Protein AF-A0A8X6K3P1-F1 (afdb_monomer_lite)

Organism: Trichonephila clavata (NCBI:txid2740835)

Foldseek 3Di:
DDDDDDDQADLLRHGDPVPDDDDDDDPDDDDDDDDDDDDPPPCCPVRPRDPDPPVSPPDPPPPDDD

Sequence (66 aa):
GSALFWHNVKSNGLGDILTLHGACPVVTGSKWVTNVWFHERGQEFRLKCGLYPESALKLTHNFRNS

Structure (mmCIF, N/CA/C/O backbone):
data_AF-A0A8X6K3P1-F1
#
_entry.id   AF-A0A8X6K3P1-F1
#
loop_
_atom_site.group_PDB
_atom_site.id
_atom_site.type_symbol
_atom_site.label_atom_id
_atom_site.label_alt_id
_atom_site.label_comp_id
_atom_site.label_asym_id
_atom_site.label_entity_id
_atom_site.label_seq_id
_atom_site.pdbx_PDB_ins_code
_atom_site.Cartn_x
_atom_site.Cartn_y
_atom_site.Cartn_z
_atom_site.occupancy
_atom_site.B_iso_or_equiv
_atom_site.auth_seq_id
_atom_site.auth_comp_id
_atom_site.auth_asym_id
_atom_site.auth_atom_id
_atom_site.pdbx_PDB_model_num
ATOM 1 N N . GLY A 1 1 ? 7.329 1.272 16.839 1.00 87.56 1 GLY A N 1
ATOM 2 C CA . GLY A 1 1 ? 6.205 1.241 15.885 1.00 87.56 1 GLY A CA 1
ATOM 3 C C . GLY A 1 1 ? 6.472 0.179 14.842 1.00 87.56 1 GLY A C 1
ATOM 4 O O . GLY A 1 1 ? 7.618 -0.236 14.718 1.00 87.56 1 GLY A O 1
ATOM 5 N N . SER A 1 2 ? 5.444 -0.241 14.114 1.00 96.44 2 SER A N 1
ATOM 6 C CA . SER A 1 2 ? 5.562 -1.198 13.007 1.00 96.44 2 SER A CA 1
ATOM 7 C C . SER A 1 2 ? 5.273 -0.487 11.690 1.00 96.44 2 SER A C 1
ATOM 9 O O . SER A 1 2 ? 4.521 0.487 11.675 1.00 96.44 2 SER A O 1
ATOM 11 N N . ALA A 1 3 ? 5.851 -0.973 10.598 1.00 96.19 3 ALA A N 1
ATOM 12 C CA . ALA A 1 3 ? 5.620 -0.445 9.259 1.00 96.19 3 ALA A CA 1
ATOM 13 C C . ALA A 1 3 ? 5.281 -1.590 8.301 1.00 96.19 3 ALA A C 1
ATOM 15 O O . ALA A 1 3 ? 5.788 -2.700 8.452 1.00 96.19 3 ALA A O 1
ATOM 16 N N . LEU A 1 4 ? 4.434 -1.297 7.317 1.00 96.00 4 LEU A N 1
ATOM 17 C CA . LEU A 1 4 ? 4.136 -2.171 6.190 1.00 96.00 4 LEU A CA 1
ATOM 18 C C . LEU A 1 4 ? 4.528 -1.423 4.918 1.00 96.00 4 LEU A C 1
ATOM 20 O O . LEU A 1 4 ? 4.202 -0.247 4.768 1.00 96.00 4 LEU A O 1
ATOM 24 N N . PHE A 1 5 ? 5.234 -2.105 4.025 1.00 95.00 5 PHE A N 1
ATOM 25 C CA . PHE A 1 5 ? 5.675 -1.564 2.747 1.00 95.00 5 PHE A CA 1
ATOM 26 C C . PHE A 1 5 ? 5.338 -2.557 1.637 1.00 95.00 5 PHE A C 1
ATOM 28 O O . PHE A 1 5 ? 5.499 -3.763 1.817 1.00 95.00 5 PHE A O 1
ATOM 35 N N . TRP A 1 6 ? 4.866 -2.046 0.504 1.00 94.12 6 TRP A N 1
ATOM 36 C CA . TRP A 1 6 ? 4.525 -2.826 -0.683 1.00 94.12 6 TRP A CA 1
ATOM 37 C C . TRP A 1 6 ? 4.674 -1.963 -1.943 1.00 94.12 6 TRP A C 1
ATOM 39 O O . TRP A 1 6 ? 4.759 -0.736 -1.865 1.00 94.12 6 TRP A O 1
ATOM 49 N N . HIS A 1 7 ? 4.690 -2.607 -3.111 1.00 91.94 7 HIS A N 1
ATOM 50 C CA . HIS A 1 7 ? 4.713 -1.936 -4.410 1.00 91.94 7 HIS A CA 1
ATOM 51 C C . HIS A 1 7 ? 3.326 -1.981 -5.049 1.00 91.94 7 HIS A C 1
ATOM 53 O O . HIS A 1 7 ? 2.778 -3.061 -5.215 1.00 91.94 7 HIS A O 1
ATOM 59 N N . ASN A 1 8 ? 2.776 -0.826 -5.440 1.00 93.31 8 ASN A N 1
ATOM 60 C CA . ASN A 1 8 ? 1.505 -0.770 -6.183 1.00 93.31 8 ASN A CA 1
ATOM 61 C C . ASN A 1 8 ? 1.674 -1.012 -7.689 1.00 93.31 8 ASN A C 1
ATOM 63 O O . ASN A 1 8 ? 0.688 -1.139 -8.408 1.00 93.31 8 ASN A O 1
ATOM 67 N N . VAL A 1 9 ? 2.916 -1.007 -8.176 1.00 89.25 9 VAL A N 1
ATOM 68 C CA . VAL A 1 9 ? 3.262 -1.225 -9.581 1.00 89.25 9 VAL A CA 1
ATOM 69 C C . VAL A 1 9 ? 4.231 -2.390 -9.696 1.00 89.25 9 VAL A C 1
ATOM 71 O O . VAL A 1 9 ? 5.080 -2.614 -8.829 1.00 89.25 9 VAL A O 1
ATOM 74 N N . LYS A 1 10 ? 4.110 -3.124 -10.795 1.00 85.62 10 LYS A N 1
ATOM 75 C CA . LYS A 1 10 ? 5.042 -4.169 -11.211 1.00 85.62 10 LYS A CA 1
ATOM 76 C C . LYS A 1 10 ? 6.352 -3.539 -11.686 1.00 85.62 10 LYS A C 1
ATOM 78 O O . LYS A 1 10 ? 6.427 -2.343 -11.955 1.00 85.62 10 LYS A O 1
ATOM 83 N N . SER A 1 11 ? 7.391 -4.354 -11.873 1.00 83.75 11 SER A N 1
ATOM 84 C CA . SER A 1 11 ? 8.688 -3.870 -12.376 1.00 83.75 11 SER A CA 1
ATOM 85 C C . SER A 1 11 ? 8.619 -3.249 -13.779 1.00 83.75 11 SER A C 1
ATOM 87 O O . SER A 1 11 ? 9.516 -2.509 -14.164 1.00 83.75 11 SER A O 1
ATOM 89 N N . ASN A 1 12 ? 7.562 -3.520 -14.546 1.00 82.06 12 ASN A N 1
ATOM 90 C CA . ASN A 1 12 ? 7.303 -2.892 -15.842 1.00 82.06 12 ASN A CA 1
ATOM 91 C C . ASN A 1 12 ? 6.509 -1.567 -15.744 1.00 82.06 12 ASN A C 1
ATOM 93 O O . ASN A 1 12 ? 6.141 -1.019 -16.777 1.00 82.06 12 ASN A O 1
ATOM 97 N N . GLY A 1 13 ? 6.219 -1.073 -14.533 1.00 84.50 13 GLY A N 1
ATOM 98 C CA . GLY A 1 13 ? 5.474 0.169 -14.283 1.00 84.50 13 GLY A CA 1
ATOM 99 C C . GLY A 1 13 ? 3.949 0.030 -14.327 1.00 84.50 13 GLY A C 1
ATOM 100 O O . GLY A 1 13 ? 3.234 0.965 -13.983 1.00 84.50 13 GLY A O 1
ATOM 101 N N . LEU A 1 14 ? 3.411 -1.133 -14.708 1.00 87.31 14 LEU A N 1
ATOM 102 C CA . LEU A 1 14 ? 1.963 -1.345 -14.716 1.00 87.31 14 LEU A CA 1
ATOM 103 C C . LEU A 1 14 ? 1.434 -1.544 -13.294 1.00 87.31 14 LEU A C 1
ATOM 105 O O . LEU A 1 14 ? 2.046 -2.253 -12.494 1.00 87.31 14 LEU A O 1
ATOM 109 N N . GLY A 1 15 ? 0.267 -0.969 -13.000 1.00 89.50 15 GLY A N 1
ATOM 110 C CA . GLY A 1 15 ? -0.419 -1.161 -11.722 1.00 89.50 15 GLY A CA 1
ATOM 111 C C . GLY A 1 15 ? -0.685 -2.637 -11.412 1.00 89.50 15 GLY A C 1
ATOM 112 O O . GLY A 1 15 ? -1.029 -3.423 -12.301 1.00 89.50 15 GLY A O 1
ATOM 113 N N . ASP A 1 16 ? -0.527 -3.015 -10.147 1.00 90.88 16 ASP A N 1
ATOM 114 C CA . ASP A 1 16 ? -0.827 -4.354 -9.655 1.00 90.88 16 ASP A CA 1
ATOM 115 C C . ASP A 1 16 ? -2.190 -4.384 -8.951 1.00 90.88 16 ASP A C 1
ATOM 117 O O . ASP A 1 16 ? -2.384 -3.820 -7.876 1.00 90.88 16 ASP A O 1
ATOM 121 N N . ILE A 1 17 ? -3.162 -5.064 -9.560 1.00 93.75 17 ILE A N 1
ATOM 122 C CA . ILE A 1 17 ? -4.514 -5.195 -9.000 1.00 93.75 17 ILE A CA 1
ATOM 123 C C . ILE A 1 17 ? -4.534 -5.981 -7.684 1.00 93.75 17 ILE A C 1
ATOM 125 O O . ILE A 1 17 ? -5.461 -5.818 -6.891 1.00 93.75 17 ILE A O 1
ATOM 129 N N . LEU A 1 18 ? -3.521 -6.818 -7.435 1.00 94.00 18 LEU A N 1
ATOM 130 C CA . LEU A 1 18 ? -3.442 -7.642 -6.230 1.00 94.00 18 LEU A CA 1
ATOM 131 C C . LEU A 1 18 ? -3.048 -6.829 -4.992 1.00 94.00 18 LEU A C 1
ATOM 133 O O . LEU A 1 18 ? -3.193 -7.322 -3.876 1.00 94.00 18 LEU A O 1
ATOM 137 N N . THR A 1 19 ? -2.583 -5.587 -5.164 1.00 95.50 19 THR A N 1
ATOM 138 C CA . THR A 1 19 ? -2.224 -4.696 -4.049 1.00 95.50 19 THR A CA 1
ATOM 139 C C . THR A 1 19 ? -3.343 -3.738 -3.642 1.00 95.50 19 THR A C 1
ATOM 141 O O . THR A 1 19 ? -3.116 -2.813 -2.853 1.00 95.50 19 THR A O 1
ATOM 144 N N . LEU A 1 20 ? -4.560 -3.931 -4.162 1.00 96.19 20 LEU A N 1
ATOM 145 C CA . LEU A 1 20 ? -5.735 -3.219 -3.670 1.00 96.19 20 LEU A CA 1
ATOM 146 C C . LEU A 1 20 ? -5.927 -3.530 -2.178 1.00 96.19 20 LEU A C 1
ATOM 148 O O . LEU A 1 20 ? -6.034 -4.688 -1.781 1.00 96.19 20 LEU A O 1
ATOM 152 N N . HIS A 1 21 ? -5.970 -2.494 -1.345 1.00 96.31 21 HIS A N 1
ATOM 153 C CA . HIS A 1 21 ? -6.051 -2.642 0.105 1.00 96.31 21 HIS A CA 1
ATOM 154 C C . HIS A 1 21 ? -6.966 -1.584 0.722 1.00 96.31 21 HIS A C 1
ATOM 156 O O . HIS A 1 21 ? -7.293 -0.564 0.116 1.00 96.31 21 HIS A O 1
ATOM 162 N N . GLY A 1 22 ? -7.353 -1.837 1.967 1.00 95.75 22 GLY A N 1
ATOM 163 C CA . GLY A 1 22 ? -8.112 -0.920 2.803 1.00 95.75 22 GLY A CA 1
ATOM 164 C C . GLY A 1 22 ? -7.814 -1.173 4.275 1.00 95.75 22 GLY A C 1
ATOM 165 O O . GLY A 1 22 ? -6.937 -1.963 4.627 1.00 95.75 22 GLY A O 1
ATOM 166 N N . ALA A 1 23 ? -8.555 -0.505 5.151 1.00 96.25 23 ALA A N 1
ATOM 167 C CA . ALA A 1 23 ? -8.498 -0.750 6.583 1.00 96.25 23 ALA A CA 1
ATOM 168 C C . ALA A 1 23 ? -9.865 -1.223 7.079 1.00 96.25 23 ALA A C 1
ATOM 170 O O . ALA A 1 23 ? -10.885 -0.618 6.757 1.00 96.25 23 ALA A O 1
ATOM 171 N N . CYS A 1 24 ? -9.878 -2.281 7.890 1.00 97.62 24 CYS A N 1
ATOM 172 C CA . CYS A 1 24 ? -11.085 -2.690 8.600 1.00 97.62 24 CYS A CA 1
ATOM 173 C C . CYS A 1 24 ? -11.470 -1.649 9.671 1.00 97.62 24 CYS A C 1
ATOM 175 O O . CYS A 1 24 ? -10.578 -0.982 10.213 1.00 97.62 24 CYS A O 1
ATOM 177 N N . PRO A 1 25 ? -12.767 -1.537 10.018 1.00 97.88 25 PRO A N 1
ATOM 178 C CA . PRO A 1 25 ? -13.226 -0.690 11.114 1.00 97.88 25 PRO A CA 1
ATOM 179 C C . PRO A 1 25 ? -12.542 -1.020 12.446 1.00 97.88 25 PRO A C 1
ATOM 181 O O . PRO A 1 25 ? -12.253 -2.179 12.747 1.00 97.88 25 PRO A O 1
ATOM 184 N N . VAL A 1 26 ? -12.320 0.006 13.269 1.00 97.62 26 VAL A N 1
ATOM 185 C CA . VAL A 1 26 ? -11.839 -0.157 14.646 1.00 97.62 26 VAL A CA 1
ATOM 186 C C . VAL A 1 26 ? -13.044 -0.417 15.547 1.00 97.62 26 VAL A C 1
ATOM 188 O O . VAL A 1 26 ? -13.905 0.446 15.678 1.00 97.62 26 VAL A O 1
ATOM 191 N N . VAL A 1 27 ? -13.115 -1.604 16.158 1.00 98.25 27 VAL A N 1
ATOM 192 C CA . VAL A 1 27 ? -14.234 -1.987 17.045 1.00 98.25 27 VAL A CA 1
ATOM 193 C C . VAL A 1 27 ? -14.106 -1.346 18.434 1.00 98.25 27 VAL A C 1
ATOM 195 O O . VAL A 1 27 ? -15.110 -1.067 19.079 1.00 98.25 27 VAL A O 1
ATOM 198 N N . THR A 1 28 ? -12.879 -1.090 18.901 1.00 98.25 28 THR A N 1
ATOM 199 C CA . THR A 1 28 ? -12.609 -0.442 20.193 1.00 98.25 28 THR A CA 1
ATOM 200 C C . THR A 1 28 ? -11.320 0.382 20.149 1.00 98.25 28 THR A C 1
ATOM 202 O O . THR A 1 28 ? -10.339 -0.026 19.522 1.00 98.25 28 THR A O 1
ATOM 205 N N . GLY A 1 29 ? -11.313 1.537 20.819 1.00 97.62 29 GLY A N 1
ATOM 206 C CA . GLY A 1 29 ? -10.173 2.458 20.857 1.00 97.62 29 GLY A CA 1
ATOM 207 C C . GLY A 1 29 ? -9.973 3.263 19.565 1.00 97.62 29 GLY A C 1
ATOM 208 O O . GLY A 1 29 ? -10.924 3.528 18.832 1.00 97.62 29 GLY A O 1
ATOM 209 N N . SER A 1 30 ? -8.722 3.657 19.295 1.00 97.06 30 SER A N 1
ATOM 210 C CA . SER A 1 30 ? -8.347 4.514 18.158 1.00 97.06 30 SER A CA 1
ATOM 211 C C . SER A 1 30 ? -7.121 3.971 17.423 1.00 97.06 30 SER A C 1
ATOM 213 O O . SER A 1 30 ? -6.164 3.515 18.049 1.00 97.06 30 SER A O 1
ATOM 215 N N . LYS A 1 31 ? -7.118 4.072 16.088 1.00 96.31 31 LYS A N 1
ATOM 216 C CA . LYS A 1 31 ? -5.989 3.699 15.222 1.00 96.31 31 LYS A CA 1
ATOM 217 C C . LYS A 1 31 ? -5.443 4.939 14.515 1.00 96.31 31 LYS A C 1
ATOM 219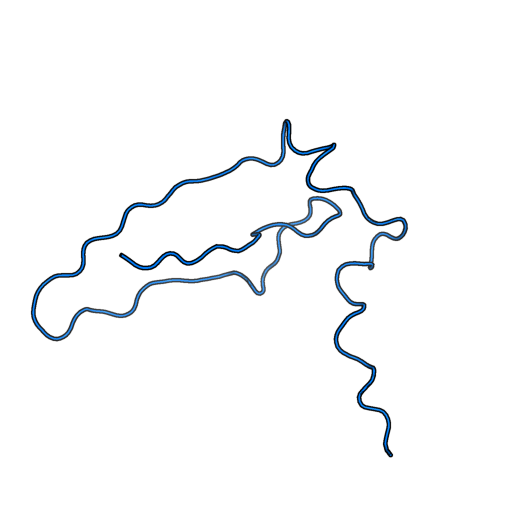 O O . LYS A 1 31 ? -6.184 5.616 13.812 1.00 96.31 31 LYS A O 1
ATOM 224 N N . TRP A 1 32 ? -4.142 5.184 14.652 1.00 96.94 32 TRP A N 1
ATOM 225 C CA . TRP A 1 32 ? -3.423 6.271 13.983 1.00 96.94 32 TRP A CA 1
ATOM 226 C C . TRP A 1 32 ? -2.404 5.687 13.004 1.00 96.94 32 TRP A C 1
ATOM 228 O O . TRP A 1 32 ? -1.663 4.770 13.360 1.00 96.94 32 TRP A O 1
ATOM 238 N N . VAL A 1 33 ? -2.390 6.184 11.765 1.00 96.94 33 VAL A N 1
ATOM 239 C CA . VAL A 1 33 ? -1.515 5.701 10.685 1.00 96.94 33 VAL A CA 1
ATOM 240 C C . VAL A 1 33 ? -1.004 6.892 9.883 1.00 96.94 33 VAL A C 1
ATOM 242 O O . VAL A 1 33 ? -1.754 7.833 9.638 1.00 96.94 33 VAL A O 1
ATOM 245 N N . THR A 1 34 ? 0.245 6.814 9.430 1.00 97.62 34 THR A N 1
ATOM 246 C CA . THR A 1 34 ? 0.827 7.762 8.476 1.00 97.62 34 THR A CA 1
ATOM 247 C C . THR A 1 34 ? 1.157 7.026 7.187 1.00 97.62 34 THR A C 1
ATOM 249 O O . THR A 1 34 ? 1.856 6.015 7.221 1.00 97.62 34 THR A O 1
ATOM 252 N N . ASN A 1 35 ? 0.686 7.552 6.057 1.00 96.75 35 ASN A N 1
ATOM 253 C CA . ASN A 1 35 ? 0.995 7.017 4.736 1.00 96.75 35 ASN A CA 1
ATOM 254 C C . ASN A 1 35 ? 2.082 7.857 4.071 1.00 96.75 35 ASN A C 1
ATOM 256 O O . ASN A 1 35 ? 2.017 9.086 4.076 1.00 96.75 35 ASN A O 1
ATOM 260 N N . VAL A 1 36 ? 3.048 7.180 3.458 1.00 96.69 36 VAL A N 1
ATOM 261 C CA . VAL A 1 36 ? 4.065 7.803 2.612 1.00 96.69 36 VAL A CA 1
ATOM 262 C C . VAL A 1 36 ? 3.984 7.154 1.240 1.00 96.69 36 VAL A C 1
ATOM 264 O O . VAL A 1 36 ? 4.030 5.931 1.128 1.00 96.69 36 VAL A O 1
ATOM 267 N N . TRP A 1 37 ? 3.867 7.980 0.204 1.00 95.06 37 TRP A N 1
ATOM 268 C CA . TRP A 1 37 ? 3.746 7.524 -1.176 1.00 95.06 37 TRP A CA 1
ATOM 269 C C . TRP A 1 37 ? 5.035 7.807 -1.937 1.00 95.06 37 TRP A C 1
ATOM 271 O O . TRP A 1 37 ? 5.450 8.958 -2.084 1.00 95.06 37 TRP A O 1
ATOM 281 N N . PHE A 1 38 ? 5.656 6.743 -2.436 1.00 92.88 38 PHE A N 1
ATOM 282 C CA . PHE A 1 38 ? 6.821 6.828 -3.307 1.00 92.88 38 PHE A CA 1
ATOM 283 C C . PHE A 1 38 ? 6.366 6.726 -4.759 1.00 92.88 38 PHE A C 1
ATOM 285 O O . PHE A 1 38 ? 5.610 5.823 -5.113 1.00 92.88 38 PHE A O 1
ATOM 292 N N . HIS A 1 39 ? 6.825 7.658 -5.588 1.00 91.25 39 HIS A N 1
ATOM 293 C CA . HIS A 1 39 ? 6.526 7.668 -7.016 1.00 91.25 39 HIS A CA 1
ATOM 294 C C . HIS A 1 39 ? 7.600 6.892 -7.783 1.00 91.25 39 HIS A C 1
ATOM 296 O O . HIS A 1 39 ? 8.751 6.820 -7.352 1.00 91.25 39 HIS A O 1
ATOM 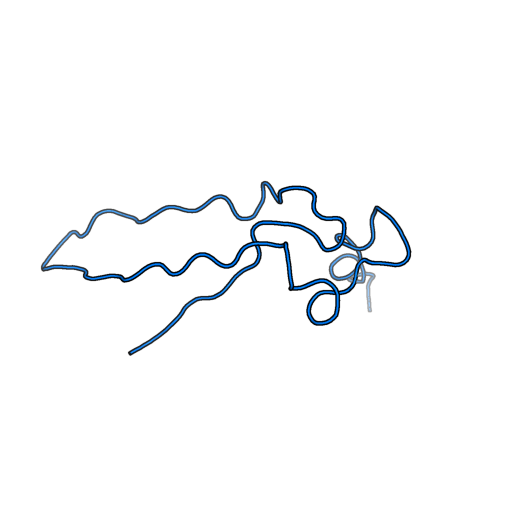302 N N . GLU A 1 40 ? 7.224 6.326 -8.929 1.00 88.44 40 GLU A N 1
ATOM 303 C CA . GLU A 1 40 ? 8.121 5.554 -9.801 1.00 88.44 40 GLU A CA 1
ATOM 304 C C . GLU A 1 40 ? 9.280 6.387 -10.370 1.00 88.44 40 GLU A C 1
ATOM 306 O O . GLU A 1 40 ? 10.389 5.886 -10.556 1.00 88.44 40 GLU A O 1
ATOM 311 N N . ARG A 1 41 ? 9.044 7.681 -10.615 1.00 88.12 41 ARG A N 1
ATOM 312 C CA . ARG A 1 41 ? 10.040 8.587 -11.186 1.00 88.12 41 ARG A CA 1
ATOM 313 C C . ARG A 1 41 ? 11.182 8.819 -10.193 1.00 88.12 41 ARG A C 1
ATOM 315 O O . ARG A 1 41 ? 10.939 9.201 -9.050 1.00 88.12 41 ARG A O 1
ATOM 322 N N . GLY A 1 42 ? 12.422 8.632 -10.640 1.00 88.12 42 GLY A N 1
ATOM 323 C CA . GLY A 1 42 ? 13.618 8.716 -9.797 1.00 88.12 42 GLY A CA 1
ATOM 324 C C . GLY A 1 42 ? 13.975 7.394 -9.108 1.00 88.12 42 GLY A C 1
ATOM 325 O O . GLY A 1 42 ? 14.916 7.357 -8.314 1.00 88.12 42 GLY A O 1
ATOM 326 N N . GLN A 1 43 ? 13.234 6.311 -9.376 1.00 87.81 43 GLN A N 1
ATOM 327 C CA . GLN A 1 43 ? 13.522 4.966 -8.865 1.00 87.81 43 GLN A CA 1
ATOM 328 C C . GLN A 1 43 ? 14.151 4.041 -9.913 1.00 87.81 43 GLN A C 1
ATOM 330 O O . GLN A 1 43 ? 14.453 2.898 -9.586 1.00 87.81 43 GLN A O 1
ATOM 335 N N . GLU A 1 44 ? 14.425 4.509 -11.130 1.00 84.50 44 GLU A N 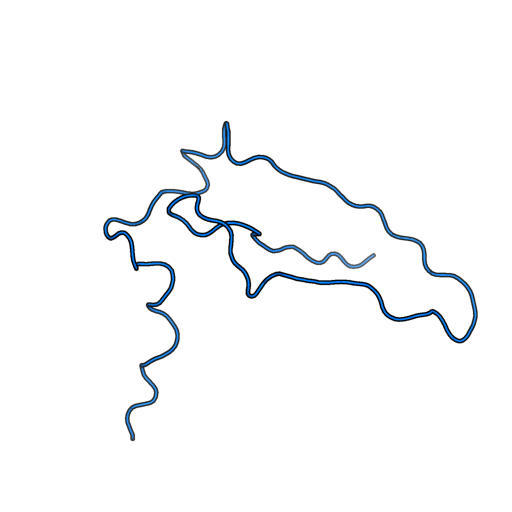1
ATOM 336 C CA . GLU A 1 44 ? 14.924 3.710 -12.261 1.00 84.50 44 GLU A CA 1
ATOM 337 C C . GLU A 1 44 ? 16.178 2.865 -11.956 1.00 84.50 44 GLU A C 1
ATOM 339 O O . GLU A 1 44 ? 16.352 1.776 -12.503 1.00 84.50 44 GLU A O 1
AT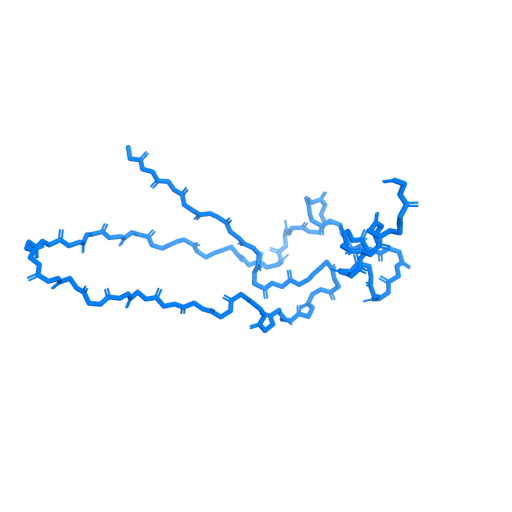OM 344 N N . PHE A 1 45 ? 17.034 3.319 -11.037 1.00 85.12 45 PHE A N 1
ATOM 345 C CA . PHE A 1 45 ? 18.240 2.589 -10.629 1.00 85.12 45 PHE A CA 1
ATOM 346 C C . PHE A 1 45 ? 18.047 1.706 -9.389 1.00 85.12 45 PHE A C 1
ATOM 348 O O . PHE A 1 45 ? 18.854 0.806 -9.149 1.00 85.12 45 PHE A O 1
ATOM 355 N N . ARG A 1 46 ? 16.988 1.949 -8.605 1.00 84.44 46 ARG A N 1
ATOM 356 C CA . ARG A 1 46 ? 16.662 1.216 -7.367 1.00 84.44 46 ARG A CA 1
ATOM 357 C C . ARG A 1 46 ? 15.653 0.098 -7.624 1.00 84.44 46 ARG A C 1
ATOM 359 O O . ARG A 1 46 ? 15.762 -0.963 -7.020 1.00 84.44 46 ARG A O 1
ATOM 366 N N . LEU A 1 47 ? 14.717 0.319 -8.543 1.00 81.19 47 LEU A N 1
ATOM 367 C CA . LEU A 1 47 ? 13.668 -0.610 -8.942 1.00 81.19 47 LEU A CA 1
ATOM 368 C C . LEU A 1 47 ? 13.762 -0.858 -10.452 1.00 81.19 47 LEU A C 1
ATOM 370 O O . LEU A 1 47 ? 13.047 -0.263 -11.254 1.00 81.19 47 LEU A O 1
ATOM 374 N N . LYS A 1 48 ? 14.718 -1.707 -10.840 1.00 80.06 48 LYS A N 1
ATOM 375 C CA . LYS A 1 48 ? 15.001 -1.994 -12.251 1.00 80.06 48 LYS A CA 1
ATOM 376 C C . LYS A 1 48 ? 13.820 -2.705 -12.908 1.00 80.06 48 LYS A C 1
ATOM 378 O O . LYS A 1 48 ? 13.220 -3.606 -12.317 1.00 80.06 48 LYS A O 1
ATOM 383 N N . CYS A 1 49 ? 13.546 -2.351 -14.160 1.00 76.12 49 CYS A N 1
ATOM 384 C CA . CYS A 1 49 ? 12.607 -3.106 -14.974 1.00 76.12 49 CYS A CA 1
ATOM 385 C C . CYS A 1 49 ? 13.118 -4.529 -15.227 1.00 76.12 49 CYS A C 1
ATOM 387 O O . CYS A 1 49 ? 14.323 -4.794 -15.269 1.00 76.12 49 CYS A O 1
ATOM 389 N N . GLY A 1 50 ? 12.181 -5.466 -15.354 1.00 73.06 50 GLY A N 1
ATOM 390 C CA . GLY A 1 50 ? 12.518 -6.827 -15.744 1.00 73.06 50 GLY A CA 1
ATOM 391 C C . GLY A 1 50 ? 12.881 -6.911 -17.222 1.00 73.06 50 GLY A C 1
ATOM 392 O O . GLY A 1 50 ? 12.388 -6.1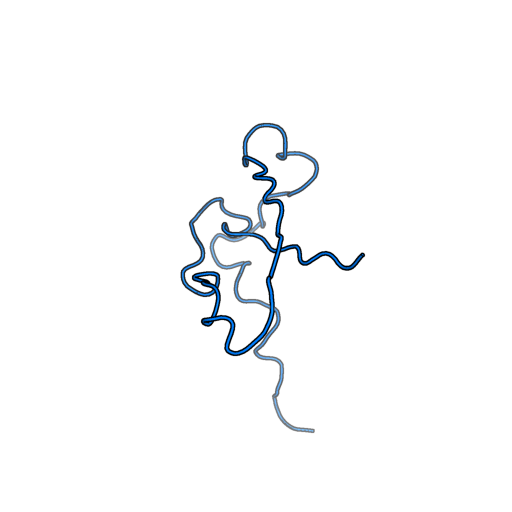38 -18.037 1.00 73.06 50 GLY A O 1
ATOM 393 N N . LEU A 1 51 ? 13.705 -7.899 -17.578 1.00 73.94 51 LEU A N 1
ATOM 394 C CA . LEU A 1 51 ? 14.077 -8.170 -18.974 1.00 73.94 51 LEU A CA 1
ATOM 395 C C . LEU A 1 51 ? 12.891 -8.644 -19.831 1.00 73.94 51 LEU A C 1
ATOM 397 O O . LEU A 1 51 ? 12.967 -8.617 -21.055 1.00 73.94 51 LEU A O 1
ATOM 401 N N . TYR A 1 52 ? 11.804 -9.083 -19.190 1.00 72.25 52 TYR A N 1
ATOM 402 C CA . TYR A 1 52 ? 10.600 -9.575 -19.847 1.00 72.25 52 TYR A CA 1
ATOM 403 C C . TYR A 1 52 ? 9.365 -8.869 -19.277 1.00 72.25 52 TYR A C 1
ATOM 405 O O . TYR A 1 52 ? 9.275 -8.706 -18.059 1.00 72.25 52 TYR A O 1
ATOM 413 N N . PRO A 1 53 ? 8.373 -8.515 -20.113 1.00 64.38 53 PRO A N 1
ATOM 414 C CA . PRO A 1 53 ? 7.180 -7.782 -19.679 1.00 64.38 53 PRO A CA 1
ATOM 415 C C . PRO A 1 53 ? 6.326 -8.542 -18.649 1.00 64.38 53 PRO A C 1
ATOM 417 O O . PRO A 1 53 ? 5.586 -7.918 -17.894 1.00 64.38 53 PRO A O 1
ATOM 420 N N . GLU A 1 54 ? 6.458 -9.869 -18.579 1.00 61.34 54 GLU A N 1
ATOM 421 C CA . GLU A 1 54 ? 5.732 -10.752 -17.655 1.00 61.34 54 GLU A CA 1
ATOM 422 C C . GLU A 1 54 ? 6.506 -11.063 -16.358 1.00 61.34 54 GLU A C 1
ATOM 424 O O . GLU A 1 54 ? 6.032 -11.814 -15.508 1.00 61.34 54 GLU A O 1
ATOM 429 N N . SER A 1 55 ? 7.709 -10.513 -16.156 1.00 57.25 55 SER A N 1
ATOM 430 C CA . SER A 1 55 ? 8.596 -10.922 -15.050 1.00 57.25 55 SER A CA 1
ATOM 431 C C . SER A 1 55 ? 8.058 -10.633 -13.639 1.00 57.25 55 SER A C 1
ATOM 433 O O . SER A 1 55 ? 8.713 -10.972 -12.660 1.00 57.25 55 SER A O 1
ATOM 435 N N . ALA A 1 56 ? 6.879 -10.024 -13.517 1.00 56.25 56 ALA A N 1
ATOM 436 C CA . ALA A 1 56 ? 6.138 -9.936 -12.263 1.00 56.25 56 ALA A CA 1
ATOM 437 C C . ALA A 1 56 ? 5.468 -11.267 -11.850 1.00 56.25 56 ALA A C 1
ATOM 439 O O . ALA A 1 56 ? 4.987 -11.369 -10.727 1.00 56.25 56 ALA A O 1
ATOM 440 N N . LEU A 1 57 ? 5.449 -12.290 -12.717 1.00 54.69 57 LEU A N 1
ATOM 441 C CA . LEU A 1 57 ? 4.821 -13.591 -12.456 1.00 54.69 57 LEU A CA 1
ATOM 442 C C . LEU A 1 57 ? 5.810 -14.774 -12.518 1.00 54.69 57 LEU A C 1
ATOM 444 O O . LEU A 1 57 ? 5.478 -15.849 -13.008 1.00 54.69 57 LEU A O 1
ATOM 448 N N . LYS A 1 58 ? 7.047 -14.617 -12.029 1.00 50.31 58 LYS A N 1
ATOM 449 C CA . LYS A 1 58 ? 8.001 -15.743 -11.900 1.00 50.31 58 LYS A CA 1
ATOM 450 C C . LYS A 1 58 ? 8.570 -15.917 -10.493 1.00 50.31 58 LYS A C 1
ATOM 452 O O . LYS A 1 58 ? 9.777 -16.051 -10.331 1.00 50.31 58 LYS A O 1
ATOM 457 N N . LEU A 1 59 ? 7.700 -15.985 -9.481 1.00 52.09 59 LEU A N 1
ATOM 458 C CA . LEU A 1 59 ? 8.072 -16.547 -8.170 1.00 52.09 59 LEU A CA 1
ATOM 459 C C . LEU A 1 59 ? 7.058 -17.535 -7.552 1.00 52.09 59 LEU A C 1
ATOM 461 O O . LEU A 1 59 ? 7.301 -17.990 -6.441 1.00 52.09 59 LEU A O 1
ATOM 465 N N . THR A 1 60 ? 5.977 -17.952 -8.232 1.00 50.41 60 THR A N 1
ATOM 466 C CA . THR A 1 60 ? 4.960 -18.831 -7.594 1.00 50.41 60 THR A CA 1
ATOM 467 C C . THR A 1 60 ? 4.537 -20.102 -8.340 1.00 50.41 60 THR A C 1
ATOM 469 O O . THR A 1 60 ? 3.665 -20.806 -7.847 1.00 50.41 60 THR A O 1
ATOM 472 N N . HIS A 1 61 ? 5.186 -20.516 -9.434 1.00 49.53 61 HIS A N 1
ATOM 473 C CA . HIS A 1 61 ? 4.891 -21.823 -10.063 1.00 49.53 61 HIS A CA 1
ATOM 474 C C . HIS A 1 61 ? 6.083 -22.791 -10.102 1.00 49.53 61 HIS A C 1
ATOM 476 O O . HIS A 1 61 ? 6.345 -23.425 -11.118 1.00 49.53 61 HIS A O 1
ATOM 482 N N .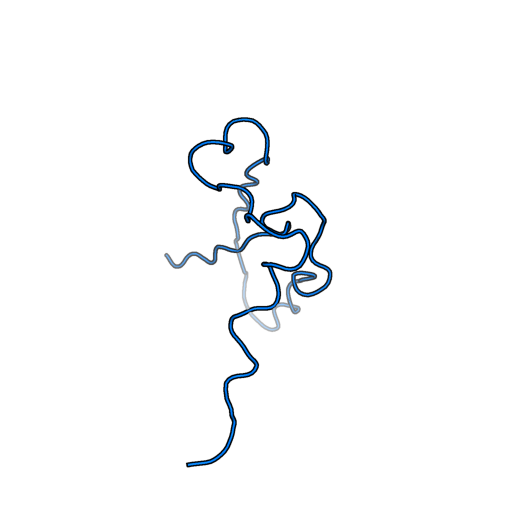 ASN A 1 62 ? 6.762 -22.957 -8.961 1.00 48.25 62 ASN A N 1
ATOM 483 C CA . ASN A 1 62 ? 7.620 -24.120 -8.685 1.00 48.25 62 ASN A CA 1
ATOM 484 C C . ASN A 1 62 ? 7.089 -24.984 -7.522 1.00 48.25 62 ASN A C 1
ATOM 486 O O . ASN A 1 62 ? 7.859 -25.639 -6.833 1.00 48.25 62 ASN A O 1
ATOM 490 N N . PHE A 1 63 ? 5.767 -25.058 -7.339 1.00 52.91 63 PHE A N 1
ATOM 491 C CA . PHE A 1 63 ? 5.147 -26.247 -6.744 1.00 52.91 63 PHE A CA 1
ATOM 492 C C . PHE A 1 63 ? 4.877 -27.259 -7.865 1.00 52.91 63 PHE A C 1
ATOM 494 O O . PHE A 1 63 ? 3.750 -27.425 -8.328 1.00 52.91 63 PHE A O 1
ATOM 501 N N . ARG A 1 64 ? 5.940 -27.898 -8.361 1.00 52.72 64 ARG A N 1
ATOM 502 C CA . ARG A 1 64 ? 5.836 -29.213 -9.000 1.00 52.72 64 ARG A CA 1
ATOM 503 C C . ARG A 1 64 ? 6.444 -30.213 -8.027 1.00 52.72 64 ARG A C 1
ATOM 505 O O . ARG A 1 64 ? 7.585 -30.030 -7.627 1.00 52.72 64 ARG A O 1
ATOM 512 N N . ASN A 1 65 ? 5.626 -31.193 -7.651 1.00 40.56 65 ASN A N 1
ATOM 513 C CA . ASN A 1 65 ? 5.908 -32.366 -6.824 1.00 40.56 65 ASN A CA 1
ATOM 514 C C . ASN A 1 65 ? 7.392 -32.743 -6.670 1.00 40.56 65 ASN A C 1
ATOM 516 O O . ASN A 1 65 ? 8.026 -33.123 -7.655 1.00 40.56 65 ASN A O 1
ATOM 520 N N . SER A 1 66 ? 7.834 -32.770 -5.412 1.00 42.19 66 SER A N 1
ATOM 521 C CA . SER A 1 66 ? 8.662 -33.833 -4.829 1.00 42.19 66 SER A CA 1
ATOM 522 C C . SER A 1 66 ? 8.053 -34.214 -3.488 1.00 42.19 66 SER A C 1
ATOM 524 O O . SER A 1 66 ? 7.601 -33.280 -2.786 1.00 42.19 66 SER A O 1
#

Secondary structure (DSSP, 8-state):
-------SB-TTS-B-GGG-------SSS----------STT-TTTSPPPSSTTGGG-SS------

InterPro domains:
  IPR045054 Prolyl 4-hydroxylase [PTHR10869] (1-46)

Radius of gyration: 16.64 Å; chains: 1; bounding box: 32×42×41 Å

pLDDT: mean 82.61, std 17.15, range [40.56, 98.25]